Protein AF-A0A7S4SP04-F1 (afdb_monomer)

Organism: NCBI:txid49249

InterPro domains:
  IPR002672 Large ribosomal subunit protein eL28 [PTHR10544] (1-101)
  IPR029004 Ribosomal eL28/Mak16 [PF01778] (2-100)

Radius of gyration: 13.21 Å; Cα contacts (8 Å, |Δi|>4): 167; chains: 1; bounding box: 32×35×29 Å

Sequence (101 aa):
GVSFSSEPNNLTKINSFKFSGLANDRVVGVNANADGGVTLAVKSKKKSKTQKPAKAFTKIVLKKDFRRTAKTIINNTSGNHYRSDLKAAALARYTAIAKSQ

Foldseek 3Di:
DWAFAPAAQQLPRGPDPLRHPPNDQWGWRWAADPVGAIKIKTADPDPVQCVPVVRRIDIDGDPDDPVVSLVVSCCVQPVVPRPNVCNVSSNVSRVVNNVVD

Mean predicted aligned error: 3.7 Å

pLDDT: mean 91.44, std 3.64, range [80.19, 95.94]

Nearest PDB structures (foldseek):
  8b2l-assembly1_N3  TM=9.570E-01  e=5.417E-09  Nicotiana tabacum
  7qiz-assembly1_r  TM=9.443E-01  e=8.931E-09  Solanum lycopersicum
  9axv-assembly1_By  TM=9.382E-01  e=2.281E-08  Schizosaccharomyces pombe
  8ipb-assembly1_QA  TM=9.239E-01  e=3.319E-08  Triticum aestivum
  8i9w-assembly1_CV  TM=9.582E-01  e=2.304E-07  Thermochaetoides thermophila DSM 1495

Structure (mmCIF, N/CA/C/O backbone):
data_AF-A0A7S4SP04-F1
#
_entry.id   AF-A0A7S4SP04-F1
#
loop_
_atom_site.group_PDB
_atom_site.id
_atom_site.type_symbol
_atom_site.label_atom_id
_atom_site.label_alt_id
_atom_site.label_comp_id
_atom_site.label_asym_id
_atom_site.label_entity_id
_atom_site.label_seq_id
_atom_site.pdbx_PDB_ins_code
_atom_site.Cartn_x
_atom_site.Cartn_y
_atom_site.Cartn_z
_atom_site.occupancy
_atom_site.B_iso_or_equiv
_atom_site.auth_seq_id
_atom_site.auth_comp_id
_atom_site.auth_asym_id
_atom_site.auth_atom_id
_atom_site.pdbx_PDB_model_num
ATOM 1 N N . GLY A 1 1 ? 12.326 -18.276 -14.420 1.00 83.31 1 GLY A N 1
ATOM 2 C CA . GLY A 1 1 ? 11.519 -18.619 -13.229 1.00 83.31 1 GLY A CA 1
ATOM 3 C C . GLY A 1 1 ? 10.816 -17.380 -12.707 1.00 83.31 1 GLY A C 1
ATOM 4 O O . GLY A 1 1 ? 11.213 -16.283 -13.080 1.00 83.31 1 GLY A O 1
ATOM 5 N N . VAL A 1 2 ? 9.775 -17.534 -11.884 1.00 88.88 2 VAL A N 1
ATOM 6 C CA . VAL A 1 2 ? 9.118 -16.401 -11.207 1.00 88.88 2 VAL A CA 1
ATOM 7 C C . VAL A 1 2 ? 9.844 -16.126 -9.893 1.00 88.88 2 VAL A C 1
ATOM 9 O O . VAL A 1 2 ? 10.047 -17.045 -9.104 1.00 88.88 2 VAL A O 1
ATOM 12 N N . SER A 1 3 ? 10.217 -14.869 -9.659 1.00 94.19 3 SER A N 1
ATOM 13 C CA . SER A 1 3 ? 10.845 -14.432 -8.410 1.00 94.19 3 SER A CA 1
ATOM 14 C C . SER A 1 3 ? 9.823 -13.717 -7.534 1.00 94.19 3 SER A C 1
ATOM 16 O O . SER A 1 3 ? 9.146 -12.783 -7.973 1.00 94.19 3 SER A O 1
ATOM 18 N N . PHE A 1 4 ? 9.726 -14.133 -6.277 1.00 95.44 4 PHE A N 1
ATOM 19 C CA . PHE A 1 4 ? 8.834 -13.531 -5.290 1.00 95.44 4 PHE A CA 1
ATOM 20 C C . PHE A 1 4 ? 9.610 -12.639 -4.318 1.00 95.44 4 PHE A C 1
ATOM 22 O O . PHE A 1 4 ? 10.830 -12.732 -4.199 1.00 95.44 4 PHE A O 1
ATOM 29 N N . SER A 1 5 ? 8.899 -11.743 -3.638 1.00 95.44 5 SER A N 1
ATOM 30 C CA . SER A 1 5 ? 9.452 -10.879 -2.597 1.00 95.44 5 SER A CA 1
ATOM 31 C C . SER A 1 5 ? 8.523 -10.843 -1.386 1.00 95.44 5 SER A C 1
ATOM 33 O O . SER A 1 5 ? 7.315 -10.604 -1.499 1.00 95.44 5 SER A O 1
ATOM 35 N N . SER A 1 6 ? 9.113 -11.035 -0.206 1.00 93.38 6 SER A N 1
ATOM 36 C CA . SER A 1 6 ? 8.428 -10.955 1.088 1.00 93.38 6 SER A CA 1
ATOM 37 C C . SER A 1 6 ? 8.342 -9.529 1.637 1.00 93.38 6 SER A C 1
ATOM 39 O O . SER A 1 6 ? 7.868 -9.338 2.755 1.00 93.38 6 SER A O 1
ATOM 41 N N . GLU A 1 7 ? 8.732 -8.519 0.853 1.00 92.56 7 GLU A N 1
ATOM 42 C CA . GLU A 1 7 ? 8.735 -7.117 1.271 1.00 92.56 7 GLU A CA 1
ATOM 43 C C . GLU A 1 7 ? 7.395 -6.651 1.876 1.00 92.56 7 GLU A C 1
ATOM 45 O O . GLU A 1 7 ? 6.301 -7.050 1.424 1.00 92.56 7 GLU A O 1
ATOM 50 N N . PRO A 1 8 ? 7.456 -5.755 2.880 1.00 90.06 8 PRO A N 1
ATOM 51 C CA . PRO A 1 8 ? 6.272 -5.094 3.398 1.00 90.06 8 PRO A CA 1
ATOM 52 C C . PRO A 1 8 ? 5.648 -4.202 2.318 1.00 90.06 8 PRO A C 1
ATOM 54 O O . PRO A 1 8 ? 6.340 -3.583 1.513 1.00 90.06 8 PRO A O 1
ATOM 57 N N . ASN A 1 9 ? 4.317 -4.109 2.321 1.00 92.00 9 ASN A N 1
ATOM 58 C CA . ASN A 1 9 ? 3.535 -3.289 1.384 1.00 92.00 9 ASN A CA 1
ATOM 59 C C . ASN A 1 9 ? 3.677 -3.659 -0.107 1.00 92.00 9 ASN A C 1
ATOM 61 O O . ASN A 1 9 ? 3.261 -2.881 -0.961 1.00 92.00 9 ASN A O 1
ATOM 65 N N . ASN A 1 10 ? 4.185 -4.855 -0.423 1.00 95.06 10 ASN A N 1
ATOM 66 C CA . ASN A 1 10 ? 4.042 -5.454 -1.749 1.00 95.06 10 ASN A CA 1
ATOM 67 C C . ASN A 1 10 ? 2.681 -6.169 -1.861 1.00 95.06 10 ASN A C 1
ATOM 69 O O . ASN A 1 10 ? 2.423 -7.145 -1.149 1.00 95.06 10 ASN A O 1
ATOM 73 N N . LEU A 1 11 ? 1.813 -5.671 -2.749 1.00 94.38 11 LEU A N 1
ATOM 74 C CA . LEU A 1 11 ? 0.433 -6.148 -2.915 1.00 94.38 11 LEU A CA 1
ATOM 75 C C . LEU A 1 11 ? 0.337 -7.538 -3.562 1.00 94.38 11 LEU A C 1
ATOM 77 O O . LEU A 1 11 ? -0.563 -8.298 -3.214 1.00 94.38 11 LEU A O 1
ATOM 81 N N . THR A 1 12 ? 1.239 -7.867 -4.491 1.00 93.69 12 THR A N 1
ATOM 82 C CA . THR A 1 12 ? 1.191 -9.109 -5.289 1.00 93.69 12 THR A CA 1
ATOM 83 C C . THR A 1 12 ? 2.242 -10.132 -4.871 1.00 93.69 12 THR A C 1
ATOM 85 O O . THR A 1 12 ? 2.178 -11.273 -5.312 1.00 93.69 12 THR A O 1
ATOM 88 N N . LYS A 1 13 ? 3.206 -9.736 -4.028 1.00 94.12 13 LYS A N 1
ATOM 89 C CA . LYS A 1 13 ? 4.361 -10.545 -3.595 1.00 94.12 13 LYS A CA 1
ATOM 90 C C . LYS A 1 13 ? 5.287 -10.989 -4.728 1.00 94.12 13 LYS A C 1
ATOM 92 O O . LYS A 1 13 ? 6.200 -11.774 -4.504 1.00 94.12 13 LYS A O 1
ATOM 97 N N . ILE A 1 14 ? 5.121 -10.425 -5.919 1.00 94.88 14 ILE A N 1
ATOM 98 C CA . ILE A 1 14 ? 6.033 -10.610 -7.047 1.00 94.88 14 ILE A CA 1
ATOM 99 C C . ILE A 1 14 ? 7.207 -9.644 -6.879 1.00 94.88 14 ILE A C 1
ATOM 101 O O . ILE A 1 14 ? 7.002 -8.474 -6.533 1.00 94.88 14 ILE A O 1
ATOM 105 N N . ASN A 1 15 ? 8.431 -10.113 -7.131 1.00 94.50 15 ASN A N 1
ATOM 106 C CA . ASN A 1 15 ? 9.594 -9.240 -7.222 1.00 94.50 15 ASN A CA 1
ATOM 107 C C . ASN A 1 15 ? 9.512 -8.453 -8.539 1.00 94.50 15 ASN A C 1
ATOM 109 O O . ASN A 1 15 ? 9.789 -8.964 -9.621 1.00 94.50 15 ASN A O 1
ATOM 113 N N . SER A 1 16 ? 9.026 -7.220 -8.447 1.00 93.56 16 SER A N 1
ATOM 114 C CA . SER A 1 16 ? 8.923 -6.296 -9.569 1.00 93.56 16 SER A CA 1
ATOM 115 C C . SER A 1 16 ? 8.949 -4.873 -9.040 1.00 93.56 16 SER A C 1
ATOM 117 O O . SER A 1 16 ? 8.310 -4.566 -8.027 1.00 93.56 16 SER A O 1
ATOM 119 N N . PHE A 1 17 ? 9.621 -3.984 -9.772 1.00 93.25 17 PHE A N 1
ATOM 120 C CA . PHE A 1 17 ? 9.703 -2.567 -9.431 1.00 93.25 17 PHE A CA 1
ATOM 121 C C . PHE A 1 17 ? 8.318 -1.950 -9.195 1.00 93.25 17 PHE A C 1
ATOM 123 O O . PHE A 1 17 ? 8.119 -1.232 -8.218 1.00 93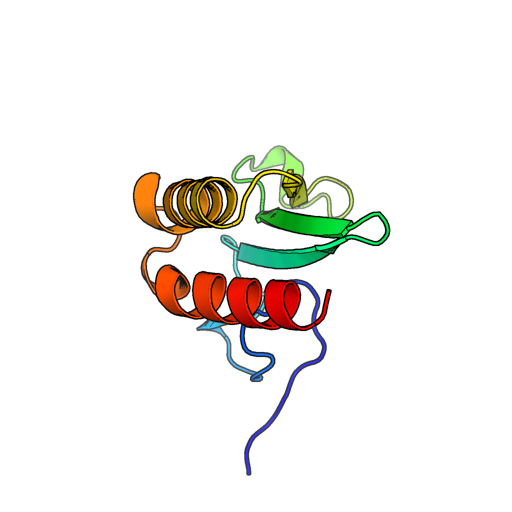.25 17 PHE A O 1
ATOM 130 N N . LYS A 1 18 ? 7.317 -2.311 -10.012 1.00 93.38 18 LYS A N 1
ATOM 131 C CA . LYS A 1 18 ? 5.946 -1.791 -9.893 1.00 93.38 18 LYS A CA 1
ATOM 132 C C . LYS A 1 18 ? 5.326 -2.049 -8.516 1.00 93.38 18 LYS A C 1
ATOM 134 O O . LYS A 1 18 ? 4.595 -1.192 -8.012 1.00 93.38 18 LYS A O 1
ATOM 139 N N . PHE A 1 19 ? 5.588 -3.213 -7.926 1.00 94.06 19 PHE A N 1
ATOM 140 C CA . PHE A 1 19 ? 4.942 -3.663 -6.691 1.00 94.06 19 PHE A CA 1
ATOM 141 C C . PHE A 1 19 ? 5.817 -3.505 -5.443 1.00 94.06 19 PHE A C 1
ATOM 143 O O . PHE A 1 19 ? 5.323 -3.737 -4.342 1.00 94.06 19 PHE A O 1
ATOM 150 N N . SER A 1 20 ? 7.081 -3.090 -5.581 1.00 94.38 20 SER A N 1
ATOM 151 C CA . SER A 1 20 ? 7.958 -2.891 -4.423 1.00 94.38 20 SER A CA 1
ATOM 152 C C . SER A 1 20 ? 7.441 -1.772 -3.516 1.00 94.38 20 SER A C 1
ATOM 154 O O . SER A 1 20 ? 7.147 -0.653 -3.957 1.00 94.38 20 SER A O 1
ATOM 156 N N . GLY A 1 21 ?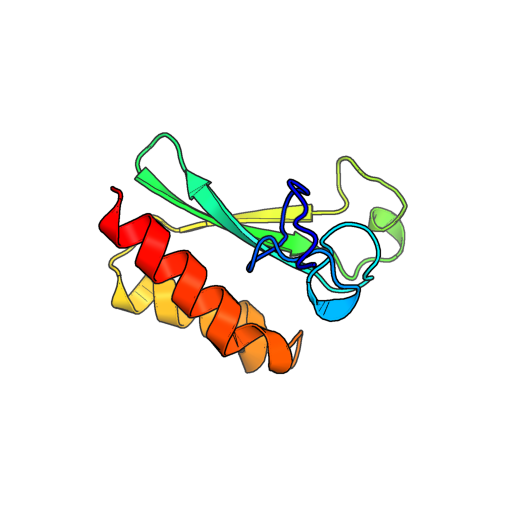 7.364 -2.084 -2.221 1.00 91.44 21 GLY A N 1
ATOM 157 C CA . GLY A 1 21 ? 6.970 -1.150 -1.170 1.00 91.44 21 GLY A CA 1
ATOM 158 C C . GLY A 1 21 ? 8.123 -0.305 -0.621 1.00 91.44 21 GLY A C 1
ATOM 159 O O . GLY A 1 21 ? 7.881 0.602 0.177 1.00 91.44 21 GLY A O 1
ATOM 160 N N . LEU A 1 22 ? 9.360 -0.589 -1.037 1.00 90.38 22 LEU A N 1
ATOM 161 C CA . LEU A 1 22 ? 10.567 0.099 -0.578 1.00 90.38 22 LEU A CA 1
ATOM 162 C C . LEU A 1 22 ? 11.087 1.079 -1.633 1.00 90.38 22 LEU A C 1
ATOM 164 O O . LEU A 1 22 ? 11.326 2.245 -1.313 1.00 90.38 22 LEU A O 1
ATOM 168 N N . ALA A 1 23 ? 11.185 0.624 -2.886 1.00 90.94 23 ALA A N 1
ATOM 169 C CA . ALA A 1 23 ? 11.821 1.373 -3.969 1.00 90.94 23 ALA A CA 1
ATOM 170 C C . ALA A 1 23 ? 11.010 2.591 -4.448 1.00 90.94 23 ALA A C 1
ATOM 172 O O . ALA A 1 23 ? 11.582 3.592 -4.864 1.00 90.94 23 ALA A O 1
ATOM 173 N N . ASN A 1 24 ? 9.676 2.531 -4.385 1.00 91.25 24 ASN A N 1
ATOM 174 C CA . ASN A 1 24 ? 8.817 3.585 -4.930 1.00 91.25 24 ASN A CA 1
ATOM 175 C C . ASN A 1 24 ? 8.584 4.739 -3.942 1.00 91.25 24 ASN A C 1
ATOM 177 O O . ASN A 1 24 ? 8.396 4.533 -2.739 1.00 91.25 24 ASN A O 1
ATOM 181 N N . ASP A 1 25 ? 8.457 5.963 -4.457 1.00 89.56 25 ASP A N 1
ATOM 182 C CA . ASP A 1 25 ? 8.029 7.136 -3.674 1.00 89.56 25 ASP A CA 1
ATOM 183 C C . ASP A 1 25 ? 6.559 7.069 -3.259 1.00 89.56 25 ASP A C 1
ATOM 185 O O . ASP A 1 25 ? 6.163 7.580 -2.208 1.00 89.56 25 ASP A O 1
ATOM 189 N N . ARG A 1 26 ? 5.739 6.415 -4.089 1.00 91.00 26 ARG A N 1
ATOM 190 C CA . ARG A 1 26 ? 4.315 6.195 -3.843 1.00 91.00 26 ARG A CA 1
ATOM 191 C C . ARG A 1 26 ? 4.043 4.712 -3.661 1.00 91.00 26 ARG A C 1
ATOM 193 O O . ARG A 1 26 ? 4.274 3.906 -4.564 1.00 91.00 26 ARG A O 1
ATOM 200 N N . VAL A 1 27 ? 3.517 4.361 -2.496 1.00 93.44 27 VAL A N 1
ATOM 201 C CA . VAL A 1 27 ? 3.282 2.969 -2.099 1.00 93.44 27 VAL A CA 1
ATOM 202 C C . VAL A 1 27 ? 1.919 2.870 -1.444 1.00 93.44 27 VAL A C 1
ATOM 204 O O . VAL A 1 27 ? 1.570 3.704 -0.607 1.00 93.44 27 VAL A O 1
ATOM 207 N N . VAL A 1 28 ? 1.180 1.833 -1.828 1.00 94.50 28 VAL A N 1
ATOM 208 C CA . VAL A 1 28 ? -0.071 1.415 -1.201 1.00 94.50 28 VAL A CA 1
ATOM 209 C C . VAL A 1 28 ? 0.125 -0.017 -0.723 1.00 94.50 28 VAL A C 1
ATOM 211 O O . VAL A 1 28 ? 0.440 -0.892 -1.522 1.00 94.50 28 VAL A O 1
ATOM 214 N N . GLY A 1 29 ? -0.052 -0.247 0.573 1.00 94.81 29 GLY A N 1
ATOM 215 C CA . GLY A 1 29 ? -0.005 -1.560 1.202 1.00 94.81 29 GLY A CA 1
ATOM 216 C C . GLY A 1 29 ? -1.340 -1.898 1.850 1.00 94.81 29 GLY A C 1
ATOM 217 O O . GLY A 1 29 ? -1.980 -1.038 2.448 1.00 94.81 29 GLY A O 1
ATOM 218 N N . VAL A 1 30 ? -1.753 -3.156 1.747 1.00 95.00 30 VAL A N 1
ATOM 219 C CA . VAL A 1 30 ? -2.975 -3.680 2.364 1.00 95.00 30 VAL A CA 1
ATOM 220 C C . VAL A 1 30 ? -2.569 -4.890 3.197 1.00 95.00 30 VAL A C 1
ATOM 222 O O . VAL A 1 30 ? -2.132 -5.901 2.644 1.00 95.00 30 VAL A O 1
ATOM 225 N N . ASN A 1 31 ? -2.657 -4.764 4.520 1.00 93.31 31 ASN A N 1
ATOM 226 C CA . ASN A 1 31 ? -2.177 -5.771 5.467 1.00 93.31 31 ASN A CA 1
ATOM 227 C C . ASN A 1 31 ? -3.298 -6.184 6.423 1.00 93.31 31 ASN A C 1
ATOM 229 O O . ASN A 1 31 ? -4.100 -5.344 6.824 1.00 93.31 31 ASN A O 1
ATOM 233 N N . ALA A 1 32 ? -3.342 -7.459 6.807 1.00 91.88 32 ALA A N 1
ATOM 234 C CA . ALA A 1 32 ? -4.267 -7.924 7.834 1.00 91.88 32 ALA A CA 1
ATOM 235 C C . ALA A 1 32 ? -3.969 -7.225 9.167 1.00 91.88 32 ALA A C 1
ATOM 237 O O . ALA A 1 32 ? -2.811 -6.929 9.474 1.00 91.88 32 ALA A O 1
ATOM 238 N N . ASN A 1 33 ? -5.015 -6.928 9.929 1.00 90.69 33 ASN A N 1
ATOM 239 C CA . ASN A 1 33 ? -4.882 -6.438 11.292 1.00 90.69 33 ASN A CA 1
ATOM 240 C C . ASN A 1 33 ? -5.149 -7.579 12.286 1.00 90.69 33 ASN A C 1
ATOM 242 O O . ASN A 1 33 ? -5.990 -8.431 12.007 1.00 90.69 33 ASN A O 1
ATOM 246 N N . ALA A 1 34 ? -4.452 -7.581 13.426 1.00 83.81 34 ALA A N 1
ATOM 247 C CA . ALA A 1 34 ? -4.566 -8.637 14.437 1.00 83.81 34 ALA A CA 1
ATOM 248 C C . ALA A 1 34 ? -5.968 -8.679 15.068 1.00 83.81 34 ALA A C 1
ATOM 250 O O . ALA A 1 34 ? -6.558 -9.744 15.190 1.00 83.81 34 ALA A O 1
ATOM 251 N N . ASP A 1 35 ? -6.547 -7.512 15.355 1.00 83.75 35 ASP A N 1
ATOM 252 C CA . ASP A 1 35 ? -7.892 -7.387 15.942 1.00 83.75 35 ASP A CA 1
ATOM 253 C C . ASP A 1 35 ? -9.034 -7.522 14.909 1.00 83.75 35 ASP A C 1
ATOM 255 O O . ASP A 1 35 ? -10.122 -6.970 15.101 1.00 83.75 35 ASP A O 1
ATOM 259 N N . GLY A 1 36 ? -8.760 -8.118 13.749 1.00 84.31 36 GLY A N 1
ATOM 260 C CA . GLY A 1 36 ? -9.681 -8.152 12.617 1.00 84.31 36 GLY A CA 1
ATOM 261 C C . GLY A 1 36 ? -9.696 -6.872 11.771 1.00 84.31 36 GLY A C 1
ATOM 262 O O . GLY A 1 36 ? -9.228 -5.788 12.158 1.00 84.31 36 GLY A O 1
ATOM 263 N N . GLY A 1 37 ? -10.220 -7.018 10.552 1.00 88.50 37 GLY A N 1
ATOM 264 C CA . GLY A 1 37 ? -10.185 -5.985 9.522 1.00 88.50 37 GLY A CA 1
ATOM 265 C C . GLY A 1 37 ? -8.796 -5.814 8.904 1.00 88.50 37 GLY A C 1
ATOM 266 O O . GLY A 1 37 ? -7.931 -6.691 8.974 1.00 88.50 37 GLY A O 1
ATOM 267 N N . VAL A 1 38 ? -8.570 -4.669 8.260 1.00 93.69 38 VAL A N 1
ATOM 268 C CA . VAL A 1 38 ? -7.398 -4.455 7.402 1.00 93.69 38 VAL A CA 1
ATOM 269 C C . VAL A 1 38 ? -6.751 -3.105 7.671 1.00 93.69 38 VAL A C 1
ATOM 271 O O . VAL A 1 38 ? -7.422 -2.093 7.834 1.00 93.69 38 VAL A O 1
ATOM 274 N N . THR A 1 39 ? -5.423 -3.073 7.674 1.00 94.75 39 THR A N 1
ATOM 275 C CA . THR A 1 39 ? -4.633 -1.844 7.744 1.00 94.75 39 THR A CA 1
ATOM 276 C C . THR A 1 39 ? -4.179 -1.436 6.348 1.00 94.75 39 THR A C 1
ATOM 278 O O . THR A 1 39 ? -3.403 -2.139 5.694 1.00 94.75 39 THR A O 1
ATOM 281 N N . LEU A 1 40 ? -4.632 -0.264 5.907 1.00 93.56 40 LEU A N 1
ATOM 282 C CA . LEU A 1 40 ? -4.158 0.403 4.703 1.00 93.56 40 LEU A CA 1
ATOM 283 C C . LEU A 1 40 ? -2.917 1.237 5.047 1.00 93.56 40 LEU A C 1
ATOM 285 O O . LEU A 1 40 ? -2.982 2.156 5.860 1.00 93.56 40 LEU A O 1
ATOM 289 N N . ALA A 1 41 ? -1.785 0.929 4.425 1.00 94.12 41 ALA A N 1
ATOM 290 C CA . ALA A 1 41 ? -0.543 1.678 4.556 1.00 94.12 41 ALA A CA 1
ATOM 291 C C . ALA A 1 41 ? -0.302 2.521 3.300 1.00 94.12 41 ALA A C 1
ATOM 293 O O . ALA A 1 41 ? -0.338 2.006 2.185 1.00 94.12 41 ALA A O 1
ATOM 294 N N . VAL A 1 42 ? -0.018 3.809 3.474 1.00 93.19 42 VAL A N 1
ATOM 295 C CA . VAL A 1 42 ? 0.317 4.723 2.374 1.00 93.19 42 VAL A CA 1
ATOM 296 C C . VAL A 1 42 ? 1.614 5.454 2.695 1.00 93.19 42 VAL A C 1
ATOM 298 O O . VAL A 1 42 ? 1.793 5.944 3.813 1.00 93.19 42 VAL A O 1
ATOM 301 N N . LYS A 1 43 ? 2.529 5.549 1.726 1.00 92.06 43 LYS A N 1
ATOM 302 C CA . LYS A 1 43 ? 3.769 6.322 1.896 1.00 92.06 43 LYS A CA 1
ATOM 303 C C . LYS A 1 43 ? 3.466 7.823 1.846 1.00 92.06 43 LYS A C 1
ATOM 305 O O . LYS A 1 43 ? 2.789 8.324 0.945 1.00 92.06 43 LYS A O 1
ATOM 310 N N . SER A 1 44 ? 3.941 8.546 2.852 1.00 86.94 44 SER A N 1
ATOM 311 C CA . SER A 1 44 ? 3.728 9.980 3.022 1.00 86.94 44 SER A CA 1
ATOM 312 C C . SER A 1 44 ? 4.357 10.762 1.870 1.00 86.94 44 SER A C 1
ATOM 314 O O . SER A 1 44 ? 5.540 10.616 1.587 1.00 86.94 44 SER A O 1
ATOM 316 N N . LYS A 1 45 ? 3.588 11.684 1.280 1.00 84.06 45 LYS A N 1
ATOM 317 C CA . LYS A 1 45 ? 4.079 12.632 0.263 1.00 84.06 45 LYS A CA 1
ATOM 318 C C . LYS A 1 45 ? 4.936 13.764 0.848 1.00 84.06 45 LYS A C 1
ATOM 320 O O . LYS A 1 45 ? 5.575 14.503 0.107 1.00 84.06 45 LYS A O 1
ATOM 325 N N . LYS A 1 46 ? 4.916 13.958 2.174 1.00 85.94 46 LYS A N 1
ATOM 326 C CA . LYS A 1 46 ? 5.660 15.044 2.831 1.00 85.94 46 LYS A CA 1
ATOM 327 C C . LYS A 1 46 ? 7.163 14.761 2.764 1.00 85.94 46 LYS A C 1
ATOM 329 O O . LYS A 1 46 ? 7.613 13.827 3.425 1.00 85.94 46 LYS A O 1
ATOM 334 N N . LYS A 1 47 ? 7.929 15.615 2.067 1.00 83.56 47 LYS A N 1
ATOM 335 C CA . LYS A 1 47 ? 9.401 15.517 1.941 1.00 83.56 47 LYS A CA 1
ATOM 336 C C . LYS A 1 47 ? 10.105 15.344 3.294 1.00 83.56 47 LYS A C 1
ATOM 338 O O . LYS A 1 47 ? 10.989 14.507 3.427 1.00 83.56 47 LYS A O 1
ATOM 343 N N . SER A 1 48 ? 9.640 16.051 4.328 1.00 86.75 48 SER A N 1
ATOM 344 C CA . SER A 1 48 ? 10.178 15.964 5.696 1.00 86.75 48 SER A CA 1
ATOM 345 C C . SER A 1 48 ? 10.012 14.594 6.369 1.00 86.75 48 SER A C 1
ATOM 347 O O . SER A 1 48 ? 10.652 14.329 7.389 1.00 86.75 48 SER A O 1
ATOM 349 N N . LYS A 1 49 ? 9.144 13.730 5.828 1.00 87.44 49 LYS A N 1
ATOM 350 C CA . LYS A 1 49 ? 8.865 12.379 6.328 1.00 87.44 49 LYS A CA 1
ATOM 351 C C . LYS A 1 49 ? 9.425 11.275 5.429 1.00 87.44 49 LYS A C 1
ATOM 353 O O . LYS A 1 49 ? 9.587 10.166 5.918 1.00 87.44 49 LYS A O 1
ATOM 358 N N . THR A 1 50 ? 9.731 11.553 4.159 1.00 83.38 50 THR A N 1
ATOM 359 C CA . THR A 1 50 ? 10.200 10.537 3.199 1.00 83.38 50 THR A CA 1
ATOM 360 C C . THR A 1 50 ? 11.507 9.881 3.644 1.00 83.38 50 THR A C 1
ATOM 362 O O . THR A 1 50 ? 11.606 8.661 3.619 1.00 83.38 50 THR A O 1
ATOM 365 N N . GLN A 1 51 ? 12.462 10.675 4.142 1.00 87.00 51 GLN A N 1
ATOM 366 C CA . GLN A 1 51 ? 13.756 10.193 4.654 1.00 87.00 51 GLN A CA 1
ATOM 367 C C . GLN A 1 51 ? 13.698 9.703 6.112 1.00 87.00 51 GLN A C 1
ATOM 369 O O . GLN A 1 51 ? 14.720 9.416 6.725 1.00 87.00 51 GLN A O 1
ATOM 374 N N . LYS A 1 52 ? 12.502 9.641 6.712 1.00 91.50 52 LYS A N 1
ATOM 375 C CA . LYS A 1 52 ? 12.310 9.221 8.104 1.00 91.50 52 LYS A CA 1
ATOM 376 C C . LYS A 1 52 ? 11.538 7.907 8.113 1.00 91.50 52 LYS A C 1
ATOM 378 O O . LYS A 1 52 ? 10.311 7.962 8.204 1.00 91.50 52 LYS A O 1
ATOM 383 N N . PRO A 1 53 ? 12.199 6.736 8.049 1.00 89.00 53 PRO A N 1
ATOM 384 C CA . PRO A 1 53 ? 11.528 5.448 7.844 1.00 89.00 53 PRO A CA 1
ATOM 385 C C . PRO A 1 53 ? 10.414 5.184 8.868 1.00 89.00 53 PRO A C 1
ATOM 387 O O . PRO A 1 53 ? 9.320 4.769 8.492 1.00 89.00 53 PRO A O 1
ATOM 390 N N . ALA A 1 54 ? 10.624 5.559 10.135 1.00 90.19 54 ALA A N 1
ATOM 391 C CA . ALA A 1 54 ? 9.620 5.441 11.196 1.00 90.19 54 ALA A CA 1
ATOM 392 C C . ALA A 1 54 ? 8.332 6.259 10.950 1.00 90.19 54 ALA A C 1
ATOM 394 O O . ALA A 1 54 ? 7.259 5.884 11.413 1.00 90.19 54 ALA A O 1
ATOM 395 N N . LYS A 1 55 ? 8.419 7.384 10.225 1.00 89.75 55 LYS A N 1
ATOM 396 C CA . LYS A 1 55 ? 7.294 8.298 9.935 1.00 89.75 55 LYS A CA 1
ATOM 397 C C . LYS A 1 55 ? 6.898 8.303 8.453 1.00 89.75 55 LYS A C 1
ATOM 399 O O . LYS A 1 55 ? 6.001 9.057 8.067 1.00 89.75 55 LYS A O 1
ATOM 404 N N . ALA A 1 56 ? 7.569 7.497 7.630 1.00 90.69 56 ALA A N 1
ATOM 405 C CA . ALA A 1 56 ? 7.403 7.478 6.183 1.00 90.69 56 ALA A CA 1
ATOM 406 C C . ALA A 1 56 ? 6.050 6.896 5.769 1.00 90.69 56 ALA A C 1
ATOM 408 O O . ALA A 1 56 ? 5.513 7.293 4.740 1.00 90.69 56 ALA A O 1
ATOM 409 N N . PHE A 1 57 ? 5.466 6.008 6.574 1.00 92.56 57 PHE A N 1
ATOM 410 C CA . PHE A 1 57 ? 4.181 5.378 6.287 1.00 92.56 57 PHE A CA 1
ATOM 411 C C . PHE A 1 57 ? 3.085 5.894 7.213 1.00 92.56 57 PHE A C 1
ATOM 413 O O . PHE A 1 57 ? 3.245 5.958 8.428 1.00 92.56 57 PHE A O 1
ATOM 420 N N . THR A 1 58 ? 1.942 6.236 6.627 1.00 91.69 58 THR A N 1
ATOM 421 C CA . THR A 1 58 ? 0.694 6.480 7.351 1.00 91.69 58 THR A CA 1
ATOM 422 C C . THR A 1 58 ? -0.141 5.211 7.294 1.00 91.69 58 THR A C 1
ATOM 424 O O . THR A 1 58 ? -0.407 4.696 6.209 1.00 91.69 58 THR A O 1
ATOM 427 N N . LYS A 1 59 ? -0.515 4.696 8.465 1.00 92.62 59 LYS A N 1
ATOM 428 C CA . LYS A 1 59 ? -1.329 3.490 8.617 1.00 92.62 59 LYS A CA 1
ATOM 429 C C . LYS A 1 59 ? -2.750 3.900 8.989 1.00 92.62 59 LYS A C 1
ATOM 431 O O . LYS A 1 59 ? -2.936 4.697 9.902 1.00 92.62 59 LYS A O 1
ATOM 436 N N . ILE A 1 60 ? -3.730 3.362 8.276 1.00 92.25 60 ILE A N 1
ATOM 437 C CA . ILE A 1 60 ? -5.155 3.599 8.496 1.00 92.25 60 ILE A CA 1
ATOM 438 C C . ILE A 1 60 ? -5.791 2.245 8.776 1.00 92.25 60 ILE A C 1
ATOM 440 O O . ILE A 1 60 ? -5.777 1.362 7.919 1.00 92.25 60 ILE A O 1
ATOM 444 N N . VAL A 1 61 ? -6.340 2.082 9.973 1.00 93.75 61 VAL A N 1
ATOM 445 C CA . VAL A 1 61 ? -7.030 0.855 10.372 1.00 93.75 61 VAL A CA 1
ATOM 446 C C . VAL A 1 61 ? -8.473 0.918 9.872 1.00 93.75 61 VAL A C 1
ATOM 448 O O . VAL A 1 61 ? -9.213 1.850 10.186 1.00 93.75 61 VAL A O 1
ATOM 451 N N . LEU A 1 62 ? -8.871 -0.065 9.067 1.00 92.56 62 LEU A N 1
ATOM 452 C CA . LEU A 1 62 ? -10.196 -0.187 8.469 1.00 92.56 62 LEU A CA 1
ATOM 453 C C . LEU A 1 62 ? -10.886 -1.432 9.041 1.00 92.56 62 LEU A C 1
ATOM 455 O O . LEU A 1 62 ? -10.578 -2.559 8.661 1.00 92.56 62 LEU A O 1
ATOM 459 N N . LYS A 1 63 ? -11.827 -1.206 9.963 1.00 90.38 63 LYS A N 1
ATOM 460 C CA . LYS A 1 63 ? -12.648 -2.242 10.624 1.00 90.38 63 LYS A CA 1
ATOM 461 C C . LYS A 1 63 ? -14.135 -2.156 10.242 1.00 90.38 63 LYS A C 1
ATOM 463 O O . LYS A 1 63 ? -14.998 -2.638 10.961 1.00 90.38 63 LYS A O 1
ATOM 468 N N . LYS A 1 64 ? -14.454 -1.459 9.148 1.00 90.00 64 LYS A N 1
ATOM 469 C CA . LYS A 1 64 ? -15.838 -1.302 8.669 1.00 90.00 64 LYS A CA 1
ATOM 470 C C . LYS A 1 64 ? -16.248 -2.503 7.815 1.00 90.00 64 LYS A C 1
ATOM 472 O O . LYS A 1 64 ? -15.409 -3.332 7.467 1.00 90.00 64 LYS A O 1
ATOM 477 N N . ASP A 1 65 ? -17.520 -2.541 7.420 1.00 91.50 65 ASP A N 1
ATOM 478 C CA . ASP A 1 65 ? -18.039 -3.535 6.481 1.00 91.50 65 ASP A CA 1
ATOM 479 C C . ASP A 1 65 ? -17.232 -3.589 5.176 1.00 91.50 65 ASP A C 1
ATOM 481 O O . ASP A 1 65 ? -16.557 -2.630 4.774 1.00 91.50 65 ASP A O 1
ATOM 485 N N . PHE A 1 66 ? -17.328 -4.735 4.503 1.00 91.62 66 PHE A N 1
ATOM 486 C CA . PHE A 1 66 ? -16.518 -5.052 3.336 1.00 91.62 66 PHE A CA 1
ATOM 487 C C . PHE A 1 66 ? -16.604 -3.983 2.241 1.00 91.62 66 PHE A C 1
ATOM 489 O O . PHE A 1 66 ? -15.590 -3.519 1.712 1.00 91.62 66 PHE A O 1
ATOM 496 N N . ARG A 1 67 ? -17.824 -3.532 1.931 1.00 94.12 67 ARG A N 1
ATOM 497 C CA . ARG A 1 67 ? -18.071 -2.575 0.851 1.00 94.12 67 ARG A CA 1
ATOM 498 C C . ARG A 1 67 ? -17.528 -1.191 1.194 1.00 94.12 67 ARG A C 1
ATOM 500 O O . ARG A 1 67 ? -16.912 -0.552 0.336 1.00 94.12 67 ARG A O 1
ATOM 507 N N . ARG A 1 68 ? -17.721 -0.718 2.430 1.00 94.19 68 ARG A N 1
ATOM 508 C CA . ARG A 1 68 ? -17.168 0.570 2.879 1.00 94.19 68 ARG A CA 1
ATOM 509 C C . ARG A 1 68 ? -15.645 0.540 2.904 1.00 94.19 68 ARG A C 1
ATOM 511 O O . ARG A 1 68 ? -15.027 1.482 2.409 1.00 94.19 68 ARG A O 1
ATOM 518 N N . THR A 1 69 ? -15.045 -0.543 3.391 1.00 93.94 69 THR A N 1
ATOM 519 C CA . THR A 1 69 ? -13.586 -0.711 3.413 1.00 93.94 69 THR A CA 1
ATOM 520 C C . THR A 1 69 ? -13.004 -0.742 1.998 1.00 93.94 69 THR A C 1
ATOM 522 O O . THR A 1 69 ? -12.076 0.015 1.703 1.00 93.94 69 THR A O 1
ATOM 525 N N . ALA A 1 70 ? -13.601 -1.508 1.079 1.00 94.38 70 ALA A N 1
ATOM 526 C CA . ALA A 1 70 ? -13.199 -1.536 -0.327 1.00 94.38 70 ALA A CA 1
ATOM 527 C C . ALA A 1 70 ? -13.288 -0.146 -0.985 1.00 94.38 70 ALA A C 1
ATOM 529 O O . ALA A 1 70 ? -12.354 0.281 -1.667 1.00 94.38 70 ALA A O 1
ATOM 530 N N . LYS A 1 71 ? -14.367 0.609 -0.727 1.00 94.81 71 LYS A N 1
ATOM 531 C CA . LYS A 1 71 ? -14.516 1.991 -1.215 1.00 94.81 71 LYS A CA 1
ATOM 532 C C . LYS A 1 71 ? -13.404 2.899 -0.682 1.00 94.81 71 LYS A C 1
ATOM 534 O O . LYS A 1 71 ? -12.825 3.667 -1.448 1.00 94.81 71 LYS A O 1
ATOM 539 N N . THR A 1 72 ? -13.054 2.793 0.600 1.00 93.94 72 THR A N 1
ATOM 540 C CA . THR A 1 72 ? -11.948 3.563 1.186 1.00 93.94 72 THR A CA 1
ATOM 541 C C . THR A 1 72 ? -10.600 3.211 0.552 1.00 93.94 72 THR A C 1
ATOM 543 O O . THR A 1 72 ? -9.821 4.122 0.261 1.00 93.94 72 THR A O 1
ATOM 546 N N . ILE A 1 73 ? -10.331 1.930 0.279 1.00 93.50 73 ILE A N 1
ATOM 547 C CA . ILE A 1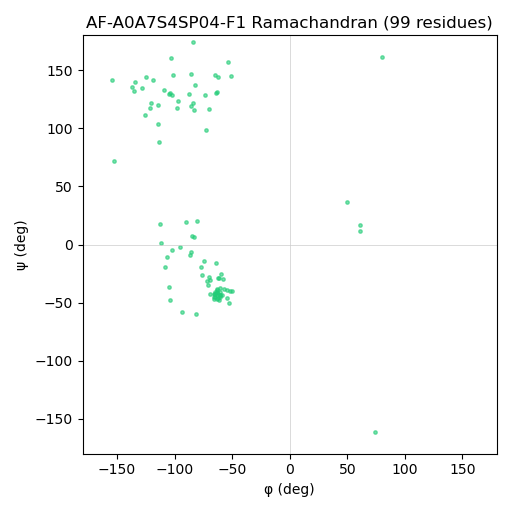 73 ? -9.111 1.489 -0.418 1.00 93.50 73 ILE A CA 1
ATOM 548 C C . ILE A 1 73 ? -9.057 2.083 -1.831 1.00 93.50 73 ILE A C 1
ATOM 550 O O . ILE A 1 73 ? -8.033 2.649 -2.220 1.00 93.50 73 ILE A O 1
ATOM 554 N N . ILE A 1 74 ? -10.162 2.035 -2.583 1.00 93.88 74 ILE A N 1
ATOM 555 C CA . ILE A 1 74 ? -10.246 2.611 -3.936 1.00 93.88 74 ILE A CA 1
ATOM 556 C C . ILE A 1 74 ? -9.996 4.120 -3.907 1.00 93.88 74 ILE A C 1
ATOM 558 O O . ILE A 1 74 ? -9.211 4.621 -4.713 1.00 93.88 74 ILE A O 1
ATOM 562 N N . ASN A 1 75 ? -10.609 4.844 -2.972 1.00 92.31 75 ASN A N 1
ATOM 563 C CA . ASN A 1 75 ? -10.459 6.296 -2.874 1.00 92.31 75 ASN A CA 1
ATOM 564 C C . ASN A 1 75 ? -9.008 6.702 -2.568 1.00 92.31 75 ASN A C 1
ATOM 566 O O . ASN A 1 75 ? -8.476 7.621 -3.189 1.00 92.31 75 ASN A O 1
ATOM 570 N N . ASN A 1 76 ? -8.336 5.974 -1.672 1.00 90.31 76 ASN A N 1
ATOM 571 C CA . ASN A 1 76 ? -6.940 6.242 -1.310 1.00 90.31 76 ASN A CA 1
ATOM 572 C C . ASN A 1 76 ? -5.923 5.754 -2.357 1.00 90.31 76 AS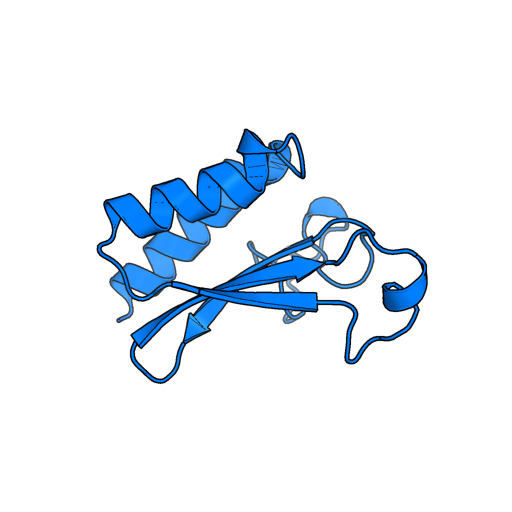N A C 1
ATOM 574 O O . ASN A 1 76 ? -4.791 6.232 -2.372 1.00 90.31 76 ASN A O 1
ATOM 578 N N . THR A 1 77 ? -6.316 4.834 -3.241 1.00 89.88 77 THR A N 1
ATOM 579 C CA . THR A 1 77 ? -5.453 4.305 -4.310 1.00 89.88 77 THR A CA 1
ATOM 580 C C . THR A 1 77 ? -5.641 5.084 -5.613 1.00 89.88 77 THR A C 1
ATOM 582 O O . THR A 1 77 ? -4.700 5.682 -6.132 1.00 89.88 77 THR A O 1
ATOM 585 N N . SER A 1 78 ? -6.870 5.125 -6.129 1.00 87.69 78 SER A N 1
ATOM 586 C CA . SER A 1 78 ? -7.217 5.730 -7.419 1.00 87.69 78 SER A CA 1
ATOM 587 C C . SER A 1 78 ? -7.930 7.072 -7.285 1.00 87.69 78 SER A C 1
ATOM 589 O O . SER A 1 78 ? -7.684 7.945 -8.107 1.00 87.69 78 SER A O 1
ATOM 591 N N . GLY A 1 79 ? -8.800 7.249 -6.283 1.00 80.19 79 GLY A N 1
ATOM 592 C CA . GLY A 1 79 ? -9.646 8.450 -6.170 1.00 80.19 79 GLY A CA 1
ATOM 593 C C . GLY A 1 79 ? -8.846 9.749 -6.040 1.00 80.19 79 GLY A C 1
ATOM 594 O O . GLY A 1 79 ? -9.174 10.748 -6.665 1.00 80.19 79 GLY A O 1
ATOM 595 N N . ASN A 1 80 ? -7.724 9.705 -5.320 1.00 81.62 80 ASN A N 1
ATOM 596 C CA . ASN A 1 80 ? -6.806 10.841 -5.176 1.00 81.62 80 ASN A CA 1
ATOM 597 C C . ASN A 1 80 ? -5.702 10.886 -6.251 1.00 81.62 80 ASN A C 1
ATOM 599 O O . ASN A 1 80 ? -4.645 11.477 -6.008 1.00 81.6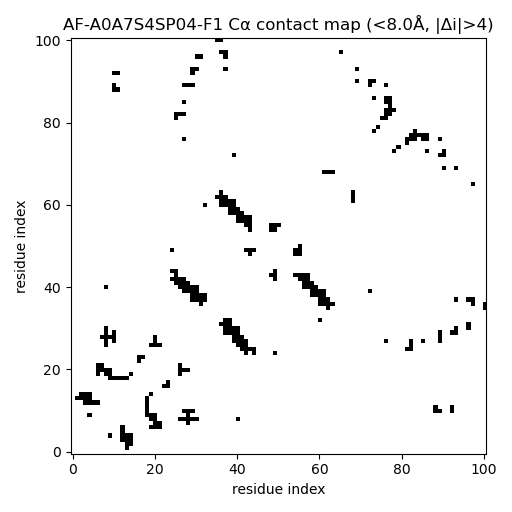2 80 ASN A O 1
ATOM 603 N N . HIS A 1 81 ? -5.888 10.200 -7.388 1.00 82.81 81 HIS A N 1
ATOM 604 C CA . HIS A 1 81 ? -4.890 10.063 -8.461 1.00 82.81 81 HIS A CA 1
ATOM 605 C C . HIS A 1 81 ? -3.507 9.634 -7.936 1.00 82.81 81 HIS A C 1
ATOM 607 O O . HIS A 1 81 ? -2.459 10.112 -8.376 1.00 82.81 81 HIS A O 1
ATOM 613 N N . TYR A 1 82 ? -3.492 8.768 -6.916 1.00 89.19 82 TYR A N 1
ATOM 614 C CA . TYR A 1 82 ? -2.256 8.414 -6.229 1.00 89.19 82 TYR A CA 1
ATOM 615 C C . TYR A 1 82 ? -1.477 7.340 -6.991 1.00 89.19 82 TYR A C 1
ATOM 617 O O . TYR A 1 82 ? -0.343 7.609 -7.396 1.00 89.19 82 TYR A O 1
ATOM 625 N N . ARG A 1 83 ? -2.099 6.167 -7.186 1.00 91.38 83 ARG A N 1
ATOM 626 C CA . ARG A 1 83 ? -1.609 4.993 -7.932 1.00 91.38 83 ARG A CA 1
ATOM 627 C C . ARG A 1 83 ? -2.780 4.180 -8.498 1.00 91.38 83 ARG A C 1
ATOM 629 O O . ARG A 1 83 ? -3.114 3.108 -7.994 1.00 91.38 83 ARG A O 1
ATOM 636 N N . SER A 1 84 ? -3.452 4.713 -9.521 1.00 92.50 84 SER A N 1
ATOM 637 C CA . SER A 1 84 ? -4.594 4.048 -10.178 1.00 92.50 84 SER A CA 1
ATOM 638 C C . SER A 1 84 ? -4.230 2.671 -10.748 1.00 92.50 84 SER A C 1
ATOM 640 O O . SER A 1 84 ? -5.055 1.758 -10.721 1.00 92.50 84 SER A O 1
ATOM 642 N N . ASP A 1 85 ? -2.971 2.491 -11.155 1.00 92.75 85 ASP A N 1
ATOM 643 C CA . ASP A 1 85 ? -2.382 1.243 -11.646 1.00 92.75 85 ASP A CA 1
ATOM 644 C C . ASP A 1 85 ? -2.433 0.086 -10.635 1.00 92.75 85 ASP A C 1
ATOM 646 O O . ASP A 1 85 ? -2.426 -1.080 -11.034 1.00 92.75 85 ASP A O 1
ATOM 650 N N . LEU A 1 86 ? -2.482 0.393 -9.334 1.00 94.12 86 LEU A N 1
ATOM 651 C CA . LEU A 1 86 ? -2.521 -0.598 -8.257 1.00 94.12 86 LEU A CA 1
ATOM 652 C C . LEU A 1 86 ? -3.931 -0.917 -7.758 1.00 94.12 86 LEU A C 1
ATOM 654 O O . LEU A 1 86 ? -4.077 -1.785 -6.899 1.00 94.12 86 LEU A O 1
ATOM 658 N N . LYS A 1 87 ? -4.976 -0.260 -8.280 1.00 94.38 87 LYS A N 1
ATOM 659 C CA . LYS A 1 87 ? -6.359 -0.419 -7.794 1.00 94.38 87 LYS A CA 1
ATOM 660 C C . LYS A 1 87 ? -6.798 -1.886 -7.754 1.00 94.38 87 LYS A C 1
ATOM 662 O O . LYS A 1 87 ? -7.295 -2.345 -6.728 1.00 94.38 87 LYS A O 1
ATOM 667 N N . ALA A 1 88 ? -6.599 -2.612 -8.853 1.00 94.75 88 ALA A N 1
ATOM 668 C CA . ALA A 1 88 ? -6.993 -4.016 -8.956 1.00 94.75 88 ALA A CA 1
ATOM 669 C C . ALA A 1 88 ? -6.206 -4.902 -7.977 1.00 94.75 88 ALA A C 1
ATOM 671 O O . ALA A 1 88 ? -6.800 -5.692 -7.249 1.00 94.75 88 ALA A O 1
ATOM 672 N N . ALA A 1 89 ? -4.887 -4.708 -7.890 1.00 95.38 89 ALA A N 1
ATOM 673 C CA . ALA A 1 89 ? -4.028 -5.458 -6.974 1.00 95.38 89 ALA A CA 1
ATOM 674 C C . ALA A 1 89 ? -4.380 -5.196 -5.498 1.00 95.38 89 ALA A C 1
ATOM 676 O O . ALA A 1 89 ? -4.400 -6.122 -4.691 1.00 95.38 89 ALA A O 1
ATOM 677 N N . ALA A 1 90 ? -4.701 -3.949 -5.144 1.00 95.00 90 ALA A N 1
ATOM 678 C CA . ALA A 1 90 ? -5.088 -3.576 -3.787 1.00 95.00 90 ALA A CA 1
ATOM 679 C C . ALA A 1 90 ? -6.423 -4.215 -3.380 1.00 95.00 90 ALA A C 1
ATOM 681 O O . ALA A 1 90 ? -6.541 -4.730 -2.268 1.00 95.00 90 ALA A O 1
ATOM 682 N N . LEU A 1 91 ? -7.408 -4.227 -4.286 1.00 95.44 91 LEU A N 1
ATOM 683 C CA . LEU A 1 91 ? -8.686 -4.900 -4.058 1.00 95.44 91 LEU A CA 1
ATOM 684 C C . LEU A 1 91 ? -8.524 -6.416 -3.956 1.00 95.44 91 LEU A C 1
ATOM 686 O O . LEU A 1 91 ? -9.047 -6.998 -3.015 1.00 95.44 91 LEU A O 1
ATOM 690 N N . ALA A 1 92 ? -7.757 -7.039 -4.853 1.00 95.94 92 ALA A N 1
ATOM 691 C CA . ALA A 1 92 ? -7.500 -8.478 -4.811 1.00 95.94 92 ALA A CA 1
ATOM 692 C C . ALA A 1 92 ? -6.804 -8.900 -3.505 1.00 95.94 92 ALA A C 1
ATOM 694 O O . ALA A 1 92 ? -7.155 -9.906 -2.888 1.00 95.94 92 ALA A O 1
ATOM 695 N N . ARG A 1 93 ? -5.841 -8.097 -3.031 1.00 94.81 93 ARG A N 1
ATOM 696 C CA . ARG A 1 93 ? -5.190 -8.335 -1.738 1.00 94.81 93 ARG A CA 1
ATOM 697 C C . ARG A 1 93 ? -6.176 -8.196 -0.580 1.00 94.81 93 ARG A C 1
ATOM 699 O O . ARG A 1 93 ? -6.156 -9.020 0.330 1.00 94.81 93 ARG A O 1
ATOM 706 N N . TYR A 1 94 ? -7.039 -7.181 -0.622 1.00 95.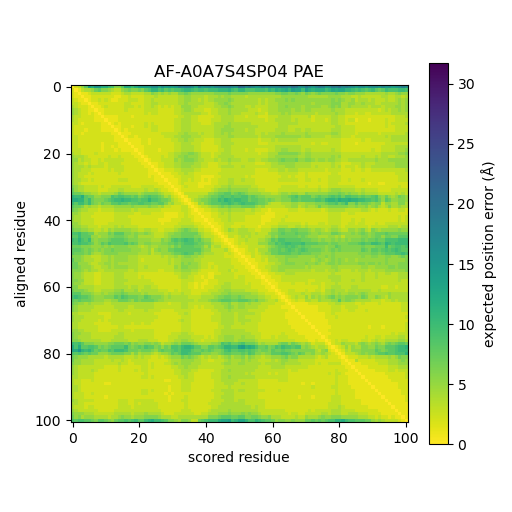06 94 TYR A N 1
ATOM 707 C CA . TYR A 1 94 ? -8.078 -6.976 0.384 1.00 95.06 94 TYR A CA 1
ATOM 708 C C . TYR A 1 94 ? -9.066 -8.143 0.440 1.00 95.06 94 TYR A C 1
ATOM 710 O O . TYR A 1 94 ? -9.324 -8.662 1.521 1.00 95.06 94 TYR A O 1
ATOM 718 N N . THR A 1 95 ? -9.576 -8.592 -0.708 1.00 95.00 95 THR A N 1
ATOM 719 C CA . THR A 1 95 ? -10.534 -9.702 -0.778 1.00 95.00 95 THR A CA 1
ATOM 720 C C . THR A 1 95 ? -9.929 -11.004 -0.269 1.00 95.00 95 THR A C 1
ATOM 722 O O . THR A 1 95 ? -10.602 -11.750 0.432 1.00 95.00 95 THR A O 1
ATOM 725 N N . ALA A 1 96 ? -8.651 -11.260 -0.571 1.00 94.31 96 ALA A N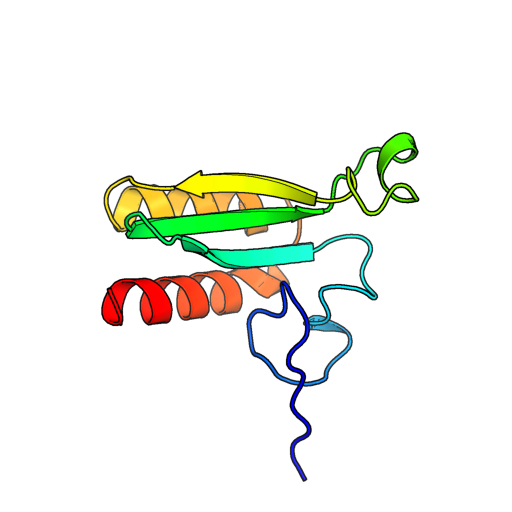 1
ATOM 726 C CA . ALA A 1 96 ? -7.942 -12.429 -0.059 1.00 94.31 96 ALA A CA 1
ATOM 727 C C . ALA A 1 96 ? -7.817 -12.399 1.473 1.00 94.31 96 ALA A C 1
ATOM 729 O O . ALA A 1 96 ? -8.081 -13.406 2.119 1.00 94.31 96 ALA A O 1
ATOM 730 N N . ILE A 1 97 ? -7.478 -11.240 2.053 1.00 93.25 97 ILE A N 1
ATOM 731 C CA . ILE A 1 97 ? -7.402 -11.078 3.513 1.00 93.25 97 ILE A CA 1
ATOM 732 C C . ILE A 1 97 ? -8.785 -11.231 4.150 1.00 93.25 97 ILE A C 1
ATOM 734 O O . ILE A 1 97 ? -8.928 -11.974 5.112 1.00 93.25 97 ILE A O 1
ATOM 738 N N . ALA A 1 98 ? -9.804 -10.571 3.597 1.00 91.50 98 ALA A N 1
ATOM 739 C CA . ALA A 1 98 ? -11.166 -10.633 4.118 1.00 91.50 98 ALA A CA 1
ATOM 740 C C . ALA A 1 98 ? -11.763 -12.048 4.066 1.00 91.50 98 ALA A C 1
ATOM 742 O O . ALA A 1 98 ? -12.594 -12.371 4.896 1.00 91.50 98 ALA A O 1
ATOM 743 N N . LYS A 1 99 ? -11.344 -12.888 3.107 1.00 91.81 99 LYS A N 1
ATOM 744 C CA . LYS A 1 99 ? -11.735 -14.305 3.044 1.00 91.81 99 LYS A CA 1
ATOM 745 C C . LYS A 1 99 ? -10.992 -15.176 4.066 1.00 91.81 99 LYS A C 1
ATOM 747 O O . LYS A 1 99 ? -11.480 -16.242 4.414 1.00 91.81 99 LYS A O 1
ATOM 752 N N . SER A 1 100 ? -9.790 -14.771 4.475 1.00 90.69 100 SER A N 1
ATOM 753 C CA . SER A 1 100 ? -8.967 -15.518 5.439 1.00 90.69 100 SER A CA 1
ATOM 754 C C . SER A 1 100 ? -9.269 -15.195 6.906 1.00 90.69 100 SER A C 1
ATOM 756 O O . SER A 1 100 ? -8.701 -15.841 7.780 1.00 90.69 100 SER A O 1
ATOM 758 N N . GLN A 1 101 ? -10.088 -14.170 7.155 1.00 84.56 101 GLN A N 1
ATOM 759 C CA . GLN A 1 101 ? -10.536 -13.731 8.479 1.00 84.56 101 GLN A CA 1
ATOM 760 C C . GLN A 1 101 ? -11.909 -14.315 8.785 1.00 84.56 101 GLN A C 1
ATOM 762 O O . GLN A 1 101 ? -12.123 -14.650 9.966 1.00 84.56 101 GLN A O 1
#

Secondary structure (DSSP, 8-state):
-PPB---TT-SS-B--GGG-TTT-SS-EEEEE-TTSSEEEEEE---HHHHT-HHHHEEEEEE-S-HHHHHHHHHIIIIITTS-GGGHHHHHHHHHHHHHH-

Solvent-accessible surface area (backbone atoms only — not comparable to full-atom values): 5821 Å² total; per-residue (Å²): 135,88,57,68,40,89,58,68,42,32,49,80,37,49,62,42,79,90,39,36,40,74,85,42,78,71,32,65,19,70,41,79,37,91,92,55,51,34,31,40,33,35,43,43,85,50,73,92,25,55,87,33,75,92,59,16,54,50,76,44,80,41,74,62,58,70,69,61,40,52,50,52,51,41,40,68,23,35,69,68,71,64,43,56,90,45,38,66,47,49,48,53,39,45,52,54,48,64,73,74,106

=== Feature glossary ===
The record interleaves many kinds of information about one protein. Here is each kind framed as the question it answers.

Q: What are the backbone torsion angles?
A: φ (phi) and ψ (psi) are the two rotatable backbone dihedrals per residue: φ is the C(i-1)–N–Cα–C torsion, ψ is the N–Cα–C–N(i+1) torsion, both in degrees on (−180°, 180°]. α-helical residues cluster near (−60°, −45°); β-strand residues near (−120°, +130°). A Ramachandran plot is simply a scatter of (φ, ψ) for every residue.

Q: What is the amino-acid chain?
A: This is the polypeptide sequence — one letter per residue, N-terminus first. Length ranges from a few dozen residues for small domains to over a thousand for large multi-domain proteins.

Q: How mobile is each atom in the crystal?
A: For experimental (PDB) structures, the B-factor (temperature factor) quantifies the positional spread of each atom in the crystal — a combination of thermal vibration and static disord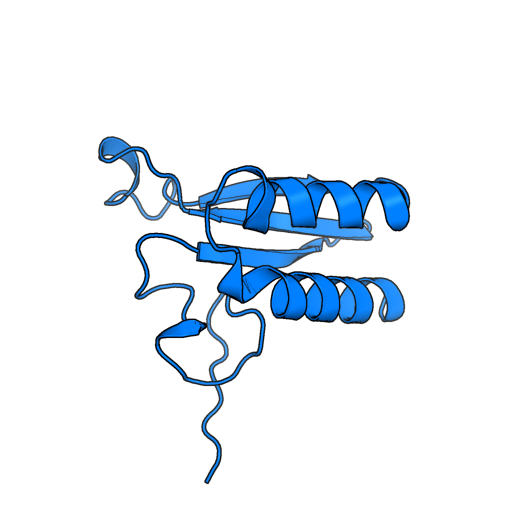er — in units of Å². High B-factors mark flexible loops or poorly resolved regions; low B-factors mark the rigid, well-ordered core.

Q: Are the domains correctly placed rela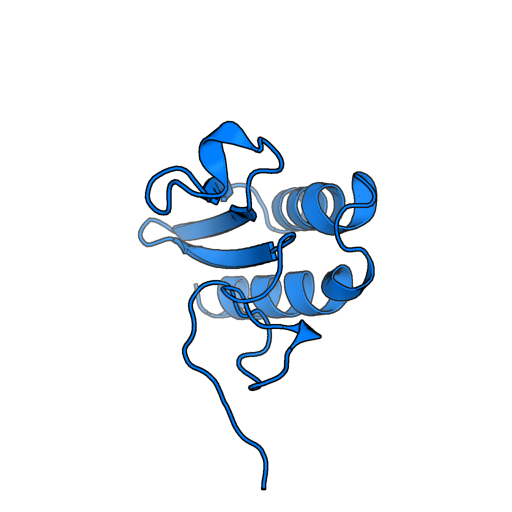tive to each other?
A: Predicted Aligned Error (PAE) is an AlphaFold confidence matrix: entry (i, j) is the expected error in the position of residue j, in ångströms, when the prediction is superimposed on the true structure at residue i. Low PAE within a block of residues means that block is internally rigid and well-predicted; high PAE between two blocks means their relative placement is uncertain even if each block individually is confident.

Q: How confident is the AlphaFold model at each residue?
A: pLDDT is the predicted lDDT-Cα score: AlphaFold's confidence that the local environment of each residue (all inter-atomic distances within 15 Å) is correctly placed. It is a per-residue number between 0 and 100, with higher meaning more reliable.

Q: What family and function is it annotated with?
A: Functional annotations link the protein to curated databases. InterPro entries identify conserved domains and families by matching the sequence against member-database signatures (Pfam, PROSITE, CDD, …). Gene Ontology (GO) terms describe molecular function, biological process, and cellular component in a controlled vocabulary. CATH places the structure in a hierarchical fold classification (Class/Architecture/Topology/Homologous-superfamily). The organism is the source species.

Q: How big and how compact is the whole molecule?
A: Three whole-structure scalars: the radius of gyration (RMS distance of Cα from centroid, in Å), the count of Cα–Cα contacts (pairs closer than 8 Å and separated by more than four residues in sequence — i.e. tertiary, not local, contacts), and the bounding-box dimensions. Together they distinguish compact globular folds from extended fibres or disordered chains.

Q: What known structures does this most resemble?
A: The Foldseek neighbor list gives the closest experimentally determined structures in the PDB, ranked by structural alignment. TM-score near 1 means near-identical fold; near 0.3 means only rough topology match. This is how one finds what a novel AlphaFold prediction most resembles in the solved-structure universe.

Q: Which residues are buried vs exposed?
A: SASA measures how much of the protein is reachable by solvent. It is computed by rolling a water-sized probe over the atomic surface and summing the exposed area (Å²). Per-residue SASA distinguishes core (buried, low SASA) from surface (exposed, high SASA) residues; total SASA is a whole-molecule size measure.

Q: Which residues are in helices, strands, or loops?
A: Eight-state secondary structure (DSSP): H is the canonical α-helix, G the tighter 3₁₀-helix, I the wider π-helix; E/B are β-structure, T and S are turns and bends, and '-' is everything else. DSSP derives these from the pattern of main-chain N–H···O=C hydrogen bonds, not from the sequence.

Q: Where is each backbone atom in 3D?
A: Structure coordinates are given as an mmCIF _atom_site loop: one row per atom with element, residue name, chain id, sequence number, and x/y/z position in Å. Only the four main-chain atoms per residue are included here; side chains are omitted to keep the record compact.

Q: What if only a Cα trace is available?
A: Three-state secondary structure (P-SEA) collapses the eight DSSP classes into helix (a), strand (b), and coil (c). P-SEA assigns these from Cα geometry alone — distances and angles — without requiring backbone oxygens, so it works on any Cα trace.

Q: What do the rendered images show?
A: The six renders are orthographic views along the three Cartesian axes in both directions. Representation (cartoon, sticks, or surface) and color scheme (sequence-rainbow or by-chain) vary across proteins so the training set covers all the common visualization conventions.

Q: What does the local fold look like, residue by residue?
A: Foldseek's 3Di representation compresses backbone geometry into a per-residue letter drawn from a learned twenty-state alphabet. It captures the tertiary interaction pattern around each residue — which residues are packed against it in space, regardless of where they are in sequence.

Q: What do the diagnostic plots show?
A: The contact map is a binary N×N matrix image: pixel (i, j) is dark where Cα_i and Cα_j are within 8 Å and |i−j|>4. Because the |i−j|>4 filter removes local helical contacts, off-diagonal stripes parallel to the main diagonal indicate parallel β-sheets; stripes perpendicular to it indicate antiparallel β-sheets. The Ramachandran plot scatters every residue's (φ, ψ) pair against the sterically allowed regions. The PAE heatmap renders the predicted-aligned-error matrix.